Protein AF-A0A7Z9ZE53-F1 (afdb_monomer_lite)

Structure (mmCIF, N/CA/C/O backbone):
data_AF-A0A7Z9ZE53-F1
#
_entry.id   AF-A0A7Z9ZE53-F1
#
loop_
_atom_site.group_PDB
_atom_site.id
_atom_site.type_symbol
_atom_site.label_atom_id
_atom_site.label_alt_id
_atom_site.label_comp_id
_atom_site.label_asym_id
_atom_site.label_entity_id
_atom_site.label_seq_id
_atom_site.pdbx_PDB_ins_code
_atom_site.Cartn_x
_atom_site.Cartn_y
_atom_site.Cartn_z
_atom_site.occupancy
_atom_site.B_iso_or_equiv
_atom_site.auth_seq_id
_atom_site.auth_comp_id
_atom_site.auth_asym_id
_atom_site.auth_atom_id
_atom_site.pdbx_PDB_model_num
ATOM 1 N N . MET A 1 1 ? -1.274 2.006 -8.447 1.00 58.25 1 MET A N 1
ATOM 2 C CA . MET A 1 1 ? -1.458 2.477 -7.044 1.00 58.25 1 MET A CA 1
ATOM 3 C C . MET A 1 1 ? -2.021 1.344 -6.212 1.00 58.25 1 MET A C 1
ATOM 5 O O . MET A 1 1 ? -3.046 0.795 -6.586 1.00 58.25 1 MET A O 1
ATOM 9 N N . GLN A 1 2 ? -1.367 1.007 -5.103 1.00 78.00 2 GLN A N 1
ATOM 10 C CA . GLN A 1 2 ? -1.637 -0.239 -4.379 1.00 78.00 2 GLN A CA 1
ATOM 11 C C . GLN A 1 2 ? -2.331 -0.027 -3.014 1.00 78.00 2 GLN A C 1
ATOM 13 O O . GLN A 1 2 ? -3.044 -0.907 -2.528 1.00 78.00 2 GLN A O 1
ATOM 18 N N . LEU A 1 3 ? -2.183 1.155 -2.404 1.00 89.75 3 LEU A N 1
ATOM 19 C CA . LEU A 1 3 ? -2.674 1.454 -1.056 1.00 89.75 3 LEU A CA 1
ATOM 20 C C . LEU A 1 3 ? -3.040 2.939 -0.926 1.00 89.75 3 LEU A C 1
ATOM 22 O O . LEU A 1 3 ? -2.291 3.799 -1.382 1.00 89.75 3 LEU A O 1
ATOM 26 N N . VAL A 1 4 ? -4.176 3.238 -0.294 1.00 94.94 4 VAL A N 1
ATOM 27 C CA . VAL A 1 4 ? -4.661 4.608 -0.062 1.00 94.94 4 VAL A CA 1
ATOM 28 C C . VAL A 1 4 ? -4.989 4.793 1.416 1.00 94.94 4 VAL A C 1
ATOM 30 O O . VAL A 1 4 ? -5.718 3.985 1.987 1.00 94.94 4 VAL A O 1
ATOM 33 N N . PHE A 1 5 ? -4.502 5.880 2.015 1.00 96.06 5 PHE A N 1
ATOM 34 C CA . PHE A 1 5 ? -4.816 6.268 3.392 1.00 96.06 5 PHE A CA 1
ATOM 35 C C . PHE A 1 5 ? -5.665 7.535 3.424 1.00 96.06 5 PHE A C 1
ATOM 37 O O . PHE A 1 5 ? -5.361 8.504 2.732 1.00 96.06 5 PHE A O 1
ATOM 44 N N . ASN A 1 6 ? -6.691 7.541 4.269 1.00 95.88 6 ASN A N 1
ATOM 45 C CA . ASN A 1 6 ? -7.521 8.706 4.558 1.00 95.88 6 ASN A CA 1
ATOM 46 C C . ASN A 1 6 ? -7.818 8.790 6.063 1.00 95.88 6 ASN A C 1
ATOM 48 O O . ASN A 1 6 ? -7.511 7.877 6.827 1.00 95.88 6 ASN A O 1
ATOM 52 N N . GLY A 1 7 ? -8.428 9.896 6.482 1.00 93.62 7 GLY A N 1
ATOM 53 C CA . GLY A 1 7 ? -9.006 10.063 7.817 1.00 93.62 7 GLY A CA 1
ATOM 54 C C . GLY A 1 7 ? -10.469 10.483 7.707 1.00 93.62 7 GLY A C 1
ATOM 55 O O . GLY A 1 7 ? -11.198 9.932 6.891 1.00 93.62 7 GLY A O 1
ATOM 56 N N . HIS A 1 8 ? -10.849 11.520 8.457 1.00 96.75 8 HIS A N 1
ATOM 57 C CA . HIS A 1 8 ? -12.209 12.062 8.586 1.00 96.75 8 HIS A CA 1
ATOM 58 C C . HIS A 1 8 ? -13.140 11.227 9.463 1.00 96.75 8 HIS A C 1
ATOM 60 O O . HIS A 1 8 ? -13.529 11.717 10.520 1.00 96.75 8 HIS A O 1
ATOM 66 N N . ASP A 1 9 ? -13.451 9.994 9.075 1.00 96.75 9 ASP A N 1
ATOM 67 C CA . ASP A 1 9 ? -14.275 9.126 9.916 1.00 96.75 9 ASP A CA 1
ATOM 68 C C . ASP A 1 9 ? -13.447 8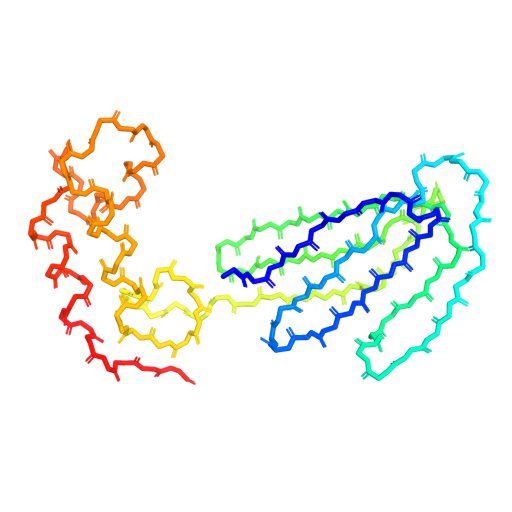.664 11.117 1.00 96.75 9 ASP A C 1
ATOM 70 O O . ASP A 1 9 ? -12.313 8.207 10.979 1.00 96.75 9 ASP A O 1
ATOM 74 N N . HIS A 1 10 ? -13.957 8.907 12.328 1.00 98.25 10 HIS A N 1
ATOM 75 C CA . HIS A 1 10 ? -13.203 8.728 13.570 1.00 98.25 10 HIS A CA 1
ATOM 76 C C . HIS A 1 10 ? -13.205 7.265 14.030 1.00 98.25 10 HIS A C 1
ATOM 78 O O . HIS A 1 10 ? -13.678 6.931 15.117 1.00 98.25 10 HIS A O 1
ATOM 84 N N . ASP A 1 11 ? -12.677 6.393 13.188 1.00 98.31 11 ASP A N 1
ATOM 85 C CA . ASP A 1 11 ? -12.550 4.958 13.395 1.00 98.31 11 ASP A CA 1
ATOM 86 C C . ASP A 1 11 ? -11.405 4.399 12.533 1.00 98.31 11 ASP A C 1
ATOM 88 O O . ASP A 1 11 ? -10.600 5.150 11.965 1.00 98.31 11 ASP A O 1
ATOM 92 N N . TYR A 1 12 ? -11.265 3.072 12.539 1.00 98.50 12 TYR A N 1
ATOM 93 C CA . TYR A 1 12 ? -10.429 2.340 11.602 1.00 98.50 12 TYR A CA 1
ATOM 94 C C . TYR A 1 12 ? -11.292 1.539 10.632 1.00 98.50 12 TYR A C 1
ATOM 96 O O . TYR A 1 12 ? -12.125 0.740 11.072 1.00 98.50 12 TYR A O 1
ATOM 104 N N . GLU A 1 13 ? -10.989 1.626 9.340 1.00 98.31 13 GLU A N 1
ATOM 105 C CA . GLU A 1 13 ? -11.558 0.743 8.322 1.00 98.31 13 GLU A CA 1
ATOM 106 C C . GLU A 1 13 ? -10.500 0.319 7.308 1.00 98.31 13 GLU A C 1
ATOM 108 O O . GLU A 1 13 ? -9.693 1.128 6.856 1.00 98.31 13 GLU A O 1
ATOM 113 N N . ARG A 1 14 ? -10.550 -0.945 6.887 1.00 98.19 14 ARG A N 1
ATOM 114 C CA . ARG A 1 14 ? -9.834 -1.455 5.723 1.00 98.19 14 ARG A CA 1
ATOM 115 C C . ARG A 1 14 ? -10.811 -2.070 4.741 1.00 98.19 14 ARG A C 1
ATOM 117 O O . ARG A 1 14 ? -11.518 -3.024 5.070 1.00 98.19 14 ARG A O 1
ATOM 124 N N . SER A 1 15 ? -10.789 -1.568 3.513 1.00 97.69 15 SER A N 1
ATOM 125 C CA . SER A 1 15 ? -11.557 -2.098 2.388 1.00 97.69 15 SER A CA 1
ATOM 126 C C . SER A 1 15 ? -10.646 -2.530 1.244 1.00 97.69 15 SER A C 1
ATOM 128 O O . SER A 1 15 ? -9.580 -1.951 1.048 1.00 97.69 15 SER A O 1
ATOM 130 N N . LEU A 1 16 ? -11.073 -3.528 0.468 1.00 95.88 16 LEU A N 1
ATOM 131 C CA . LEU A 1 16 ? -10.374 -3.988 -0.732 1.00 95.88 16 LEU A CA 1
ATOM 132 C C . LEU A 1 16 ? -11.280 -3.818 -1.952 1.00 95.88 16 LEU A C 1
ATOM 134 O O . LEU A 1 16 ? -12.323 -4.467 -2.067 1.00 95.88 16 LEU A O 1
ATOM 138 N N . VAL A 1 17 ? -10.870 -2.947 -2.874 1.00 94.50 17 VAL A N 1
ATOM 139 C CA . VAL A 1 17 ? -11.623 -2.649 -4.098 1.00 94.50 17 VAL A CA 1
ATOM 140 C C . VAL A 1 17 ? -10.673 -2.721 -5.283 1.00 94.50 17 VAL A C 1
ATOM 142 O O . VAL A 1 17 ? -9.695 -1.986 -5.335 1.00 94.50 17 VAL A O 1
ATOM 145 N N . ASN A 1 18 ? -10.959 -3.618 -6.231 1.00 90.00 18 ASN A N 1
ATOM 146 C CA . ASN A 1 18 ? -10.156 -3.821 -7.444 1.00 90.00 18 ASN A CA 1
ATOM 147 C C . ASN A 1 18 ? -8.648 -3.986 -7.160 1.00 90.00 18 ASN A C 1
ATOM 149 O O . ASN A 1 18 ? -7.819 -3.392 -7.838 1.00 90.00 18 ASN A O 1
ATOM 153 N N . GLY A 1 19 ? -8.298 -4.753 -6.121 1.00 85.62 19 GLY A N 1
ATOM 154 C CA . GLY A 1 19 ? -6.903 -4.996 -5.729 1.00 85.62 19 GLY A CA 1
ATOM 155 C C . GLY A 1 19 ? -6.245 -3.874 -4.916 1.00 85.62 19 GLY A C 1
ATOM 156 O O . GLY A 1 19 ? -5.158 -4.077 -4.387 1.00 85.62 19 GLY A O 1
ATOM 157 N N . VAL A 1 20 ? -6.909 -2.727 -4.741 1.00 90.50 20 VAL A N 1
ATOM 158 C CA . VAL A 1 20 ? -6.396 -1.598 -3.955 1.00 90.50 20 VAL A CA 1
ATOM 159 C C . VAL A 1 20 ? -6.929 -1.665 -2.528 1.00 90.50 20 VAL A C 1
ATOM 161 O O . VAL A 1 20 ? -8.142 -1.750 -2.306 1.00 90.50 20 VAL A O 1
ATOM 164 N N . ASN A 1 21 ? -6.022 -1.612 -1.552 1.00 94.44 21 ASN A N 1
ATOM 165 C CA . ASN A 1 21 ? -6.396 -1.465 -0.148 1.00 94.44 21 ASN A CA 1
ATOM 166 C C . ASN A 1 21 ? -6.701 0.012 0.148 1.00 94.44 21 ASN A C 1
ATOM 168 O O . ASN A 1 21 ? -5.887 0.894 -0.124 1.00 94.44 21 ASN A O 1
ATOM 172 N N . TYR A 1 22 ? -7.858 0.277 0.744 1.00 96.75 22 TYR A N 1
ATOM 173 C CA . TYR A 1 22 ? -8.254 1.590 1.247 1.00 96.75 22 TYR A CA 1
ATOM 174 C C . TYR A 1 22 ? -8.310 1.530 2.765 1.00 96.75 22 TYR A C 1
ATOM 176 O O . TYR A 1 22 ? -9.027 0.696 3.316 1.00 96.75 22 TYR A O 1
ATOM 184 N N . ILE A 1 23 ? -7.554 2.404 3.422 1.00 98.06 23 ILE A N 1
ATOM 185 C CA . ILE A 1 23 ? -7.462 2.500 4.875 1.00 98.06 23 ILE A CA 1
ATOM 186 C C . ILE A 1 23 ? -8.057 3.837 5.318 1.00 98.06 23 ILE A C 1
ATOM 188 O O . ILE A 1 23 ? -7.572 4.899 4.919 1.00 98.06 23 ILE A O 1
ATOM 192 N N . VAL A 1 24 ? -9.065 3.788 6.182 1.00 98.19 24 VAL A N 1
ATOM 193 C CA . VAL A 1 24 ? -9.467 4.912 7.030 1.00 98.19 24 VAL A CA 1
ATOM 194 C C . VAL A 1 24 ? -8.706 4.770 8.345 1.00 98.19 24 VAL A C 1
ATOM 196 O O . VAL A 1 24 ? -8.837 3.765 9.036 1.00 98.19 24 VAL A O 1
ATOM 199 N N . ALA A 1 25 ? -7.870 5.755 8.666 1.00 97.88 25 ALA A N 1
ATOM 200 C CA . ALA A 1 25 ? -7.053 5.812 9.876 1.00 97.88 25 ALA A CA 1
ATOM 201 C C . ALA A 1 25 ? -7.400 7.063 10.705 1.00 97.88 25 ALA A C 1
ATOM 203 O O . ALA A 1 25 ? -6.537 7.895 10.993 1.00 97.88 25 ALA A O 1
ATOM 204 N N . GLY A 1 26 ? -8.682 7.256 11.035 1.00 98.06 26 GLY A N 1
ATOM 205 C CA . GLY A 1 26 ? -9.172 8.487 11.669 1.00 98.06 26 GLY A CA 1
ATOM 206 C C . GLY A 1 26 ? -9.288 8.441 13.195 1.00 98.06 26 GLY A C 1
ATOM 207 O O . GLY A 1 26 ? -9.635 9.445 13.819 1.00 98.06 26 GLY A O 1
ATOM 208 N N . GLY A 1 27 ? -8.927 7.326 13.831 1.00 97.75 27 GLY A N 1
ATOM 209 C CA . GLY A 1 27 ? -8.947 7.134 15.289 1.00 97.75 27 GLY A CA 1
ATOM 210 C C . GLY A 1 27 ? -7.851 7.874 16.077 1.00 97.75 27 GLY A C 1
ATOM 211 O O . GLY A 1 27 ? -7.444 7.414 17.140 1.00 97.75 27 GLY A O 1
ATOM 212 N N . GLY A 1 28 ? -7.349 9.010 15.590 1.00 97.19 28 GLY A N 1
ATOM 213 C CA . GLY A 1 28 ? -6.184 9.699 16.162 1.00 97.19 28 GLY A CA 1
ATOM 214 C C . GLY A 1 28 ? -6.417 10.436 17.492 1.00 97.19 28 GLY A C 1
ATOM 215 O O . GLY A 1 28 ? -5.452 10.912 18.088 1.00 97.19 28 GLY A O 1
ATOM 216 N N . GLY A 1 29 ? -7.663 10.559 17.975 1.00 96.56 29 GLY A N 1
ATOM 217 C CA . GLY A 1 29 ? -7.941 11.176 19.286 1.00 96.56 29 GLY A CA 1
ATOM 218 C C . GLY A 1 29 ? -9.317 11.824 19.480 1.00 96.56 29 GLY A C 1
ATOM 219 O O . GLY A 1 29 ? -9.685 12.123 20.615 1.00 96.56 29 GLY A O 1
ATOM 220 N N . ALA A 1 30 ? -10.082 12.059 18.412 1.00 97.50 30 ALA A N 1
ATOM 221 C CA . ALA A 1 30 ? -11.443 12.591 18.513 1.00 97.50 30 ALA A CA 1
ATOM 222 C C . ALA A 1 30 ? -12.451 11.510 18.977 1.00 97.50 30 ALA A C 1
ATOM 224 O O . ALA A 1 30 ? -12.130 10.321 18.922 1.00 97.50 30 ALA A O 1
ATOM 225 N N . PRO A 1 31 ? -13.664 11.885 19.444 1.00 98.25 31 PRO A N 1
ATOM 226 C CA . PRO A 1 31 ? -14.694 10.913 19.805 1.00 98.25 31 PRO A CA 1
ATOM 227 C C . PRO A 1 31 ? -15.000 9.963 18.648 1.00 98.25 31 PRO A C 1
ATOM 229 O O . PRO A 1 31 ? -15.247 10.416 17.529 1.00 98.25 31 PRO A O 1
ATOM 232 N N . LEU A 1 32 ? -14.983 8.668 18.958 1.00 98.50 32 LEU A N 1
ATOM 233 C CA . LEU A 1 32 ? -15.081 7.607 17.968 1.00 98.50 32 LEU A CA 1
ATOM 234 C C . LEU A 1 32 ? -16.479 7.507 17.359 1.00 98.50 32 LEU A C 1
ATOM 236 O O . LEU A 1 32 ? -17.488 7.692 18.048 1.00 98.50 32 LEU A O 1
ATOM 240 N N . TYR A 1 33 ? -16.523 7.159 16.077 1.00 98.38 33 TYR A N 1
ATOM 241 C CA . TYR A 1 33 ? -17.757 6.827 15.371 1.00 98.38 33 TYR A CA 1
ATOM 242 C C . TYR A 1 33 ? -18.009 5.315 15.399 1.00 98.38 33 TYR A C 1
ATOM 244 O O . TYR A 1 33 ? -17.063 4.532 15.505 1.00 98.38 33 TYR A O 1
ATOM 252 N N . PRO A 1 34 ? -19.279 4.869 15.396 1.00 97.88 34 PRO A N 1
ATOM 253 C CA . PRO A 1 34 ? -19.591 3.454 15.259 1.00 97.88 34 PRO A CA 1
ATOM 254 C C . PRO A 1 34 ? -19.257 2.982 13.841 1.00 97.88 34 PRO A C 1
ATOM 256 O O . PRO A 1 34 ? -19.596 3.657 12.875 1.00 97.88 34 PRO A O 1
ATOM 259 N N . VAL A 1 35 ? -18.681 1.788 13.730 1.00 97.69 35 VAL A N 1
ATOM 260 C CA . VAL A 1 35 ? -18.308 1.195 12.438 1.00 97.69 35 VAL A CA 1
ATOM 261 C C . VAL A 1 35 ? -19.410 0.312 11.855 1.00 97.69 35 VAL A C 1
ATOM 263 O O . VAL A 1 35 ? -20.207 -0.288 12.585 1.00 97.69 35 VAL A O 1
ATOM 266 N N . GLY A 1 36 ? -19.428 0.213 10.525 1.00 94.31 36 GLY A N 1
ATOM 267 C CA . GLY A 1 36 ? -20.290 -0.685 9.758 1.00 94.31 36 GLY A CA 1
ATOM 268 C C . GLY A 1 36 ? -19.506 -1.760 9.003 1.00 94.31 36 GLY A C 1
ATOM 269 O O . GLY A 1 36 ? -18.305 -1.918 9.172 1.00 94.31 36 GLY A O 1
ATOM 270 N N . SER A 1 37 ? -20.195 -2.516 8.148 1.00 95.81 37 SER A N 1
ATOM 271 C CA . SER A 1 37 ? -19.547 -3.414 7.185 1.00 95.81 37 SER A CA 1
ATOM 272 C C . SER A 1 37 ? -20.327 -3.447 5.874 1.00 95.81 37 SER A C 1
ATOM 274 O O . SER A 1 37 ? -21.547 -3.262 5.858 1.00 95.81 37 SER A O 1
ATOM 276 N N . GLY A 1 38 ? -19.620 -3.683 4.773 1.00 95.69 38 GLY A N 1
ATOM 277 C CA . GLY A 1 38 ? -20.182 -3.817 3.435 1.00 95.69 38 GLY A CA 1
ATOM 278 C C . GLY A 1 38 ? -19.409 -4.823 2.577 1.00 95.69 38 GLY A C 1
ATOM 279 O O . GLY A 1 38 ? -18.474 -5.459 3.061 1.00 95.69 38 GLY A O 1
ATOM 280 N N . PRO A 1 39 ? -19.764 -4.968 1.287 1.00 97.31 39 PRO A N 1
ATOM 281 C CA . PRO A 1 39 ? -19.190 -5.989 0.401 1.00 97.31 39 PRO A CA 1
ATOM 282 C C . PRO A 1 39 ? -17.667 -5.922 0.219 1.00 97.31 39 PRO A C 1
ATOM 284 O O . PRO A 1 39 ? -17.054 -6.920 -0.145 1.00 97.31 39 PRO A O 1
ATOM 287 N N . HIS A 1 40 ? -17.073 -4.750 0.447 1.00 97.25 40 HIS A N 1
ATOM 288 C CA . HIS A 1 40 ? -15.640 -4.504 0.281 1.00 97.25 40 HIS A CA 1
ATOM 289 C C . HIS A 1 40 ? -14.885 -4.392 1.607 1.00 97.25 40 HIS A C 1
ATOM 291 O O . HIS A 1 40 ? -13.657 -4.326 1.587 1.00 97.25 40 HIS A O 1
ATOM 297 N N . THR A 1 41 ? -15.592 -4.365 2.741 1.00 97.88 41 THR A N 1
ATOM 298 C CA . THR A 1 41 ? -14.976 -4.237 4.063 1.00 97.88 41 THR A CA 1
ATOM 299 C C . THR A 1 41 ? -14.217 -5.516 4.387 1.00 97.88 41 THR A C 1
ATOM 301 O O . THR A 1 41 ? -14.798 -6.599 4.435 1.00 97.88 41 THR A O 1
ATOM 304 N N . VAL A 1 42 ? -12.918 -5.384 4.638 1.00 97.94 42 VAL A N 1
ATOM 305 C CA . VAL A 1 42 ? -12.073 -6.475 5.130 1.00 97.94 42 VAL A CA 1
ATOM 306 C C . VAL A 1 42 ? -11.988 -6.438 6.653 1.00 97.94 42 VAL A C 1
ATOM 308 O O . VAL A 1 42 ? -12.053 -7.482 7.299 1.00 97.94 42 VAL A O 1
ATOM 311 N N . TYR A 1 43 ? -11.868 -5.240 7.226 1.00 98.31 43 TYR A N 1
ATOM 312 C CA . TYR A 1 43 ? -11.806 -5.027 8.667 1.00 98.31 43 TYR A CA 1
ATOM 313 C C . TYR A 1 43 ? -12.359 -3.647 9.025 1.00 98.31 43 TYR A C 1
ATOM 315 O O . TYR A 1 43 ? -12.191 -2.700 8.264 1.00 98.31 43 TYR A O 1
ATOM 323 N N . SER A 1 44 ? -12.994 -3.516 10.185 1.00 98.19 44 SER A N 1
ATOM 324 C CA . SER A 1 44 ? -13.454 -2.227 10.705 1.00 98.19 44 SER A CA 1
ATOM 325 C C . SER A 1 44 ? -13.543 -2.276 12.228 1.00 98.19 44 SER A C 1
ATOM 327 O O . SER A 1 44 ? -14.110 -3.225 12.778 1.00 98.19 44 SER A O 1
ATOM 329 N N . GLU A 1 45 ? -13.024 -1.265 12.918 1.00 98.19 45 GLU A N 1
ATOM 330 C CA . GLU A 1 45 ? -13.063 -1.179 14.379 1.00 98.19 45 GLU A CA 1
ATOM 331 C C . GLU A 1 45 ? -13.185 0.275 14.848 1.00 98.19 45 GLU A C 1
ATOM 333 O O . GLU A 1 45 ? -12.389 1.140 14.487 1.00 98.19 45 GLU A O 1
ATOM 338 N N . SER A 1 46 ? -14.163 0.534 15.718 1.00 98.25 46 SER A N 1
ATOM 339 C CA . SER A 1 46 ? -14.293 1.809 16.424 1.00 98.25 46 SER A CA 1
ATOM 340 C C . SER A 1 46 ? -13.285 1.844 17.572 1.00 98.25 46 SER A C 1
ATOM 342 O O . SER A 1 46 ? -13.563 1.385 18.682 1.00 98.25 46 SER A O 1
ATOM 344 N N . THR A 1 47 ? -12.073 2.322 17.290 1.00 98.00 47 THR A N 1
ATOM 345 C CA . THR A 1 47 ? -10.977 2.345 18.264 1.00 98.00 47 THR A CA 1
ATOM 346 C C . THR A 1 47 ? -10.026 3.508 18.024 1.00 98.00 47 THR A C 1
ATOM 348 O O . THR A 1 47 ? -9.770 3.907 16.883 1.00 98.00 47 THR A O 1
ATOM 351 N N . LEU A 1 48 ? -9.470 4.044 19.111 1.00 98.56 48 LEU A N 1
ATOM 352 C CA . LEU A 1 48 ? -8.343 4.961 19.000 1.00 98.56 48 LEU A CA 1
ATOM 353 C C . LEU A 1 48 ? -7.128 4.166 18.531 1.00 98.56 48 LEU A C 1
ATOM 355 O O . LEU A 1 48 ? -6.900 3.057 19.014 1.00 98.56 48 LEU A O 1
ATOM 359 N N . HIS A 1 49 ? -6.356 4.711 17.599 1.00 98.44 49 HIS A N 1
ATOM 360 C CA . HIS A 1 49 ? -5.196 4.016 17.056 1.00 98.44 49 HIS A CA 1
ATOM 361 C C . HIS A 1 49 ? -4.273 4.949 16.267 1.00 98.44 49 HIS A C 1
ATOM 363 O O . HIS A 1 49 ? -4.603 6.091 15.951 1.00 98.44 49 HIS A O 1
ATOM 369 N N . VAL A 1 50 ? -3.121 4.397 15.903 1.00 98.19 50 VAL A N 1
ATOM 370 C CA . VAL A 1 50 ? -2.292 4.845 14.782 1.00 98.19 50 VAL A CA 1
ATOM 371 C C . VAL A 1 50 ? -2.063 3.667 13.838 1.00 98.19 50 VAL A C 1
ATOM 373 O O . VAL A 1 50 ? -2.144 2.512 14.260 1.00 98.19 50 VAL A O 1
ATOM 376 N N . VAL A 1 51 ? -1.765 3.933 12.567 1.00 98.19 51 VAL A N 1
ATOM 377 C CA . VAL A 1 51 ? -1.343 2.892 11.620 1.00 98.19 51 VAL A CA 1
ATOM 378 C C . VAL A 1 51 ? 0.164 2.978 11.434 1.00 98.19 51 VAL A C 1
ATOM 380 O O . VAL A 1 51 ? 0.698 4.028 11.085 1.00 98.19 51 VAL A O 1
ATOM 383 N N . SER A 1 52 ? 0.853 1.867 11.678 1.00 97.62 52 SER A N 1
ATOM 384 C CA . SER A 1 52 ? 2.274 1.718 11.387 1.00 97.62 52 SER A CA 1
ATOM 385 C C . SER A 1 52 ? 2.435 0.978 10.066 1.00 97.62 52 SER A C 1
ATOM 387 O O . SER A 1 52 ? 1.820 -0.067 9.847 1.00 97.62 52 SER A O 1
ATOM 389 N N . VAL A 1 53 ? 3.258 1.537 9.184 1.00 96.75 53 VAL A N 1
ATOM 390 C CA . VAL A 1 53 ? 3.632 0.929 7.910 1.00 96.75 53 VAL A CA 1
ATOM 391 C C . VAL A 1 53 ? 5.143 0.778 7.895 1.00 96.75 53 VAL A C 1
ATOM 393 O O . VAL A 1 53 ? 5.865 1.747 8.129 1.00 96.75 53 VAL A O 1
ATOM 396 N N . SER A 1 54 ? 5.618 -0.432 7.626 1.00 95.69 54 SER A N 1
ATOM 397 C CA . SER A 1 54 ? 7.025 -0.710 7.372 1.00 95.69 54 SER A CA 1
ATOM 398 C C . SER A 1 54 ? 7.188 -1.284 5.974 1.00 95.69 54 SER A C 1
ATOM 400 O O . SER A 1 54 ? 6.437 -2.166 5.563 1.00 95.69 54 SER A O 1
ATOM 402 N N . VAL A 1 55 ? 8.179 -0.782 5.245 1.00 91.81 55 VAL A N 1
ATOM 403 C CA . VAL A 1 55 ? 8.560 -1.298 3.930 1.00 91.81 55 VAL A CA 1
ATOM 404 C C . VAL A 1 55 ? 9.948 -1.903 4.066 1.00 91.81 55 VAL A C 1
ATOM 406 O O . VAL A 1 55 ? 10.860 -1.254 4.578 1.00 91.81 55 VAL A O 1
ATOM 409 N N . ASN A 1 56 ? 10.081 -3.165 3.673 1.00 87.38 56 ASN A N 1
ATOM 410 C CA . ASN A 1 56 ? 11.351 -3.872 3.612 1.00 87.38 56 ASN A CA 1
ATOM 411 C C . ASN A 1 56 ? 11.461 -4.537 2.242 1.00 87.38 56 ASN A C 1
ATOM 413 O O . ASN A 1 56 ? 10.659 -5.420 1.934 1.00 87.38 56 ASN A O 1
ATOM 417 N N . GLU A 1 57 ? 12.432 -4.087 1.447 1.00 84.06 57 GLU A N 1
ATOM 418 C CA . GLU A 1 57 ? 12.584 -4.464 0.040 1.00 84.06 57 GLU A CA 1
ATOM 419 C C . GLU A 1 57 ? 11.236 -4.341 -0.686 1.00 84.06 57 GLU A C 1
ATOM 421 O O . GLU A 1 57 ? 10.670 -3.253 -0.774 1.00 84.06 57 GLU A O 1
ATOM 426 N N . HIS A 1 58 ? 10.684 -5.467 -1.131 1.00 83.00 58 HIS A N 1
ATOM 427 C CA . HIS A 1 58 ? 9.443 -5.535 -1.887 1.00 83.00 58 HIS A CA 1
ATOM 428 C C . HIS A 1 58 ? 8.219 -5.892 -1.032 1.00 83.00 58 HIS A C 1
ATOM 430 O O . HIS A 1 58 ? 7.169 -6.245 -1.562 1.00 83.00 58 HIS A O 1
ATOM 436 N N . ILE A 1 59 ? 8.332 -5.847 0.298 1.00 87.06 59 ILE A N 1
ATOM 437 C CA . ILE A 1 59 ? 7.247 -6.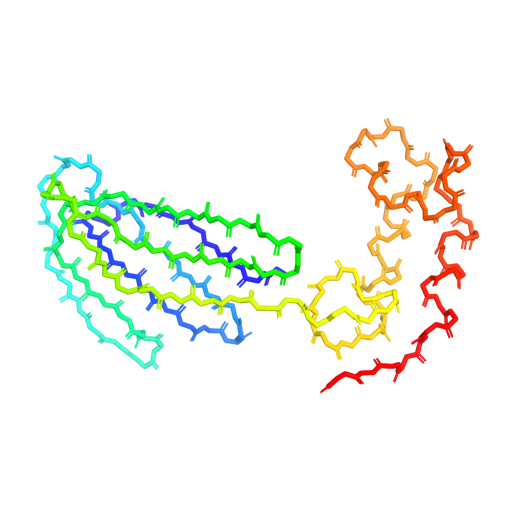200 1.215 1.00 87.06 59 ILE A CA 1
ATOM 438 C C . ILE A 1 59 ? 6.874 -4.991 2.065 1.00 87.06 59 ILE A C 1
ATOM 440 O O . ILE A 1 59 ? 7.636 -4.537 2.920 1.00 87.06 59 ILE A O 1
ATOM 444 N N . LEU A 1 60 ? 5.642 -4.525 1.892 1.00 92.62 60 LEU A N 1
ATOM 445 C CA . LEU A 1 60 ? 4.993 -3.591 2.799 1.00 92.62 60 LEU A CA 1
ATOM 446 C C . LEU A 1 60 ? 4.229 -4.385 3.860 1.00 92.62 60 LEU A C 1
ATOM 448 O O . LEU A 1 60 ? 3.421 -5.252 3.539 1.00 92.62 60 LEU A O 1
ATOM 452 N N . THR A 1 61 ? 4.451 -4.080 5.135 1.00 95.81 61 THR A N 1
ATOM 453 C CA . THR A 1 61 ? 3.628 -4.551 6.254 1.00 95.81 61 THR A CA 1
ATOM 454 C C . THR A 1 61 ? 2.897 -3.364 6.861 1.00 95.81 61 THR A C 1
ATOM 456 O O . THR A 1 61 ? 3.525 -2.382 7.245 1.00 95.81 61 THR A O 1
ATOM 459 N N . SER A 1 62 ? 1.577 -3.465 6.990 1.00 97.44 62 SER A N 1
ATOM 460 C CA . SER A 1 62 ? 0.756 -2.481 7.694 1.00 97.44 62 SER A CA 1
ATOM 461 C C . SER A 1 62 ? 0.113 -3.118 8.921 1.00 97.44 62 SER A C 1
ATOM 463 O O . SER A 1 62 ? -0.240 -4.301 8.909 1.00 97.44 62 SER A O 1
ATOM 465 N N . VAL A 1 63 ? 0.017 -2.348 10.004 1.00 98.31 63 VAL A N 1
ATOM 466 C CA . VAL A 1 63 ? -0.573 -2.781 11.270 1.00 98.31 63 VAL A CA 1
ATOM 467 C C . VAL A 1 63 ? -1.224 -1.605 11.997 1.00 98.31 63 VAL A C 1
ATOM 469 O O . VAL A 1 63 ? -0.630 -0.532 12.123 1.00 98.31 63 VAL A O 1
ATOM 472 N N . GLY A 1 64 ? -2.438 -1.807 12.503 1.00 98.31 64 GLY A N 1
ATOM 473 C CA . GLY A 1 64 ? -3.074 -0.888 13.443 1.00 98.31 64 GLY A CA 1
ATOM 474 C C . GLY A 1 64 ? -2.502 -1.075 14.848 1.00 98.31 64 GLY A C 1
ATOM 475 O O . GLY A 1 64 ? -2.280 -2.205 15.285 1.00 98.31 64 GLY A O 1
ATOM 476 N N . VAL A 1 65 ? -2.251 0.018 15.566 1.00 98.62 65 VAL A N 1
ATOM 477 C CA . VAL A 1 65 ? -1.696 0.018 16.928 1.00 98.62 65 VAL A CA 1
ATOM 478 C C . VAL A 1 65 ? -2.611 0.825 17.844 1.00 98.62 65 VAL A C 1
ATOM 480 O O . VAL A 1 65 ? -2.803 2.022 17.628 1.00 98.62 65 VAL A O 1
ATOM 483 N N . ARG A 1 66 ? -3.175 0.178 18.867 1.00 98.44 66 ARG A N 1
ATOM 484 C CA . ARG A 1 66 ? -4.026 0.815 19.887 1.00 98.44 66 ARG A CA 1
ATOM 485 C C . ARG A 1 66 ? -3.183 1.581 20.926 1.00 98.44 66 ARG A C 1
ATOM 487 O O . ARG A 1 66 ? -1.984 1.323 21.043 1.00 98.44 66 ARG A O 1
ATOM 494 N N . PRO A 1 67 ? -3.781 2.478 21.740 1.00 98.12 67 PRO A N 1
ATOM 495 C CA . PRO A 1 67 ? -3.070 3.226 22.781 1.00 98.12 67 PRO A CA 1
ATOM 496 C C . PRO A 1 67 ? -2.374 2.363 23.836 1.00 98.12 67 PRO A C 1
ATOM 498 O O . PRO A 1 67 ? -1.393 2.798 24.431 1.00 98.12 67 PRO A O 1
ATOM 501 N N . ASP A 1 68 ? -2.873 1.149 24.076 1.00 97.75 68 ASP A N 1
ATOM 502 C CA . ASP A 1 68 ? -2.253 0.180 24.985 1.00 97.75 68 ASP A CA 1
ATOM 503 C C . ASP A 1 68 ? -1.072 -0.583 24.351 1.00 97.75 68 ASP A C 1
ATOM 505 O O . ASP A 1 68 ? -0.451 -1.420 25.004 1.00 97.75 68 ASP A O 1
ATOM 509 N N . GLY A 1 69 ? -0.749 -0.292 23.086 1.00 97.62 69 GLY A N 1
ATOM 510 C CA . GLY A 1 69 ? 0.306 -0.936 22.310 1.00 97.62 69 GLY A CA 1
ATOM 511 C C . GLY A 1 69 ? -0.109 -2.254 21.655 1.00 97.62 69 GLY A C 1
ATOM 512 O O . GLY A 1 69 ? 0.693 -2.839 20.925 1.00 97.62 69 GLY A O 1
ATOM 513 N N . THR A 1 70 ? -1.337 -2.738 21.875 1.00 98.44 70 THR A N 1
ATOM 514 C CA . THR A 1 70 ? -1.826 -3.937 21.188 1.00 98.44 70 THR A CA 1
ATOM 515 C C . THR A 1 70 ? -2.045 -3.656 19.709 1.00 98.44 70 THR A C 1
ATOM 517 O O . THR A 1 70 ? -2.473 -2.572 19.307 1.00 98.44 70 THR A O 1
ATOM 520 N N . THR A 1 71 ? -1.753 -4.652 18.882 1.00 98.56 71 THR A N 1
ATOM 521 C CA . THR A 1 71 ? -1.870 -4.534 17.433 1.00 98.56 71 THR A CA 1
ATOM 522 C C . THR A 1 71 ? -3.151 -5.166 16.908 1.00 98.56 71 THR A C 1
ATOM 524 O O . THR A 1 71 ? -3.775 -6.007 17.565 1.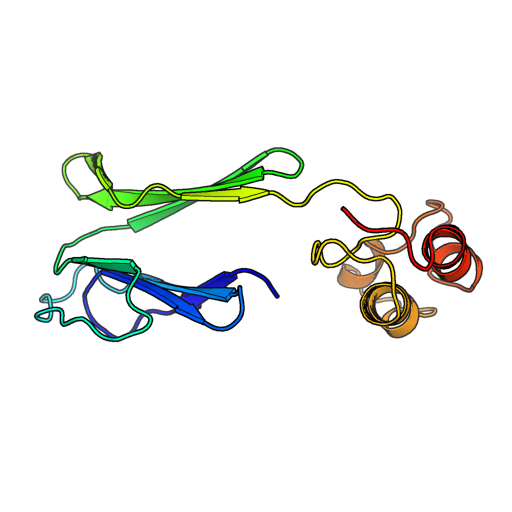00 98.56 71 THR A O 1
ATOM 527 N N . PHE A 1 72 ? -3.565 -4.746 15.717 1.00 98.50 72 PHE A N 1
ATOM 528 C CA . PHE A 1 72 ? -4.700 -5.309 14.998 1.00 98.50 72 PHE A CA 1
ATOM 529 C C . PHE A 1 72 ? -4.557 -5.130 13.487 1.00 98.50 72 PHE A C 1
ATOM 531 O O . PHE A 1 72 ? -3.683 -4.402 13.018 1.00 98.50 72 PHE A O 1
ATOM 538 N N . ASP A 1 73 ? -5.392 -5.867 12.752 1.00 98.00 73 ASP A N 1
ATOM 539 C CA . ASP A 1 73 ? -5.490 -5.862 11.289 1.00 98.00 73 ASP A CA 1
ATOM 540 C C . ASP A 1 73 ? -4.143 -5.813 10.548 1.00 98.00 73 ASP A C 1
ATOM 542 O O . ASP A 1 73 ? -3.892 -4.982 9.678 1.00 98.00 73 ASP A O 1
ATOM 546 N N . ARG A 1 74 ? -3.229 -6.714 10.926 1.00 97.88 74 ARG A N 1
ATOM 547 C CA . ARG A 1 74 ? -1.942 -6.836 10.244 1.00 97.88 74 ARG A CA 1
ATOM 548 C C . ARG A 1 74 ? -2.146 -7.439 8.856 1.00 97.88 74 ARG A C 1
ATOM 550 O O . ARG A 1 74 ? -2.619 -8.570 8.751 1.00 97.88 74 ARG A O 1
ATOM 557 N N . PHE A 1 75 ? -1.673 -6.753 7.820 1.00 95.69 75 PHE A N 1
ATOM 558 C CA . PHE A 1 75 ? -1.601 -7.298 6.465 1.00 95.69 75 PHE A CA 1
ATOM 559 C C . PHE A 1 75 ? -0.272 -6.962 5.790 1.00 95.69 75 PHE A C 1
ATOM 561 O O . PHE A 1 75 ? 0.449 -6.046 6.196 1.00 95.69 75 PHE A O 1
ATOM 568 N N . THR A 1 76 ? 0.058 -7.744 4.768 1.00 93.81 76 THR A N 1
ATOM 569 C CA . THR A 1 76 ? 1.250 -7.552 3.946 1.00 93.81 76 THR A CA 1
ATOM 570 C C . THR A 1 76 ? 0.860 -7.381 2.491 1.00 93.81 76 THR A C 1
ATOM 572 O O . THR A 1 76 ? -0.055 -8.051 2.012 1.00 93.81 76 THR A O 1
ATOM 575 N N . MET A 1 77 ? 1.582 -6.517 1.794 1.00 89.25 77 MET A N 1
ATOM 576 C CA . MET A 1 77 ? 1.553 -6.404 0.344 1.00 89.25 77 MET A CA 1
ATOM 577 C C . MET A 1 77 ? 2.948 -6.726 -0.167 1.00 89.25 77 MET A C 1
ATOM 579 O O . MET A 1 77 ? 3.931 -6.226 0.378 1.00 89.25 77 MET A O 1
ATOM 583 N N . THR A 1 78 ? 3.029 -7.583 -1.175 1.00 85.31 78 THR A N 1
ATOM 584 C CA . THR A 1 78 ? 4.292 -7.962 -1.799 1.00 85.31 78 THR A CA 1
ATOM 585 C C . THR A 1 78 ? 4.271 -7.456 -3.225 1.00 85.31 78 THR A C 1
ATOM 587 O O . THR A 1 78 ? 3.367 -7.800 -3.980 1.00 85.31 78 THR A O 1
ATOM 590 N N . CYS A 1 79 ? 5.258 -6.645 -3.572 1.00 79.00 79 CYS A N 1
ATOM 591 C CA . CYS A 1 79 ? 5.658 -6.469 -4.950 1.00 79.00 79 CYS A CA 1
ATOM 592 C C . CYS A 1 79 ? 6.472 -7.708 -5.328 1.00 79.00 79 CYS A C 1
ATOM 594 O O . CYS A 1 79 ? 7.494 -8.001 -4.709 1.00 79.00 79 CYS A O 1
ATOM 596 N N . THR A 1 80 ? 5.988 -8.521 -6.258 1.00 75.94 80 THR A N 1
ATOM 597 C CA . THR A 1 80 ? 6.820 -9.608 -6.775 1.00 75.94 80 THR A CA 1
ATOM 598 C C . THR A 1 80 ? 7.858 -8.963 -7.686 1.00 75.94 80 THR A C 1
ATOM 600 O O . THR A 1 80 ? 7.455 -8.290 -8.627 1.00 75.94 80 THR A O 1
ATOM 603 N N . PRO A 1 81 ? 9.167 -9.109 -7.428 1.00 67.12 81 PRO A N 1
ATOM 604 C CA . PRO A 1 81 ? 10.167 -8.444 -8.244 1.00 67.12 81 PRO A CA 1
ATOM 605 C C . PRO A 1 81 ? 10.227 -9.112 -9.619 1.00 67.12 81 PRO A C 1
ATOM 607 O O . PRO A 1 81 ? 10.849 -10.163 -9.786 1.00 67.12 81 PRO A O 1
ATOM 610 N N . LEU A 1 82 ? 9.567 -8.500 -10.595 1.00 84.06 82 LEU A N 1
ATOM 611 C CA . LEU A 1 82 ? 9.874 -8.672 -12.006 1.00 84.06 82 LEU A CA 1
ATOM 612 C C . LEU A 1 82 ? 10.744 -7.488 -12.416 1.00 84.06 82 LEU A C 1
ATOM 614 O O . LEU A 1 82 ? 10.467 -6.344 -12.056 1.00 84.06 82 LEU A O 1
ATOM 618 N N . LEU A 1 83 ? 11.829 -7.759 -13.138 1.00 86.88 83 LEU A N 1
ATOM 619 C CA . LEU A 1 83 ? 12.617 -6.676 -13.712 1.00 86.88 83 LEU A CA 1
ATOM 620 C C . LEU A 1 83 ? 11.725 -5.924 -14.708 1.00 86.88 83 LEU A C 1
ATOM 622 O O . LEU A 1 83 ? 11.109 -6.541 -15.569 1.00 86.88 83 LEU A O 1
ATOM 626 N N . GLY A 1 84 ? 11.624 -4.606 -14.555 1.00 88.44 84 GLY A N 1
ATOM 627 C CA . GLY A 1 84 ? 10.752 -3.770 -15.380 1.00 88.44 84 GLY A CA 1
ATOM 628 C C . GLY A 1 84 ? 9.292 -3.660 -14.920 1.00 88.44 84 GLY A C 1
ATOM 629 O O . GLY A 1 84 ? 8.578 -2.876 -15.527 1.00 88.44 84 GLY A O 1
ATOM 630 N N . ASP A 1 85 ? 8.845 -4.363 -13.870 1.00 91.12 85 ASP A N 1
ATOM 631 C CA . ASP A 1 85 ? 7.536 -4.109 -13.233 1.00 91.12 85 ASP A CA 1
ATOM 632 C C . ASP A 1 85 ? 7.715 -2.986 -12.202 1.00 91.12 85 ASP A C 1
ATOM 634 O O . ASP A 1 85 ? 8.228 -3.195 -11.098 1.00 91.12 85 ASP A O 1
ATOM 638 N N . LEU A 1 86 ? 7.388 -1.764 -12.615 1.00 89.00 86 LEU A N 1
ATOM 639 C CA . LEU A 1 86 ? 7.639 -0.540 -11.859 1.00 89.00 86 LEU A CA 1
ATOM 640 C C . LEU A 1 86 ? 6.441 -0.125 -10.998 1.00 89.00 86 LEU A C 1
ATOM 642 O O . LEU A 1 86 ? 6.626 0.653 -10.058 1.00 89.00 86 LEU A O 1
ATOM 646 N N . ASP A 1 87 ? 5.229 -0.619 -11.279 1.00 87.06 87 ASP A N 1
ATOM 647 C CA . ASP A 1 87 ? 4.048 -0.372 -10.436 1.00 87.06 87 ASP A CA 1
ATOM 648 C C . ASP A 1 87 ? 3.582 -1.566 -9.598 1.00 87.06 87 ASP A C 1
ATOM 650 O O . ASP A 1 87 ? 2.641 -1.432 -8.794 1.00 87.06 87 ASP A O 1
ATOM 654 N N . CYS A 1 88 ? 4.323 -2.670 -9.684 1.00 86.06 88 CYS A N 1
ATOM 655 C CA . CYS A 1 88 ? 4.151 -3.877 -8.901 1.00 86.06 88 CYS A CA 1
ATOM 656 C C . CYS A 1 88 ? 2.755 -4.492 -9.086 1.00 86.06 88 CYS A C 1
ATOM 658 O O . CYS A 1 88 ? 2.159 -4.985 -8.114 1.00 86.06 88 CYS A O 1
ATOM 660 N N . ASP A 1 89 ? 2.199 -4.424 -10.298 1.00 85.06 89 ASP A N 1
ATOM 661 C CA . ASP A 1 89 ? 0.910 -5.029 -10.647 1.00 85.06 89 ASP A CA 1
ATOM 662 C C . ASP A 1 89 ? 1.026 -6.470 -11.177 1.00 85.06 89 ASP A C 1
ATOM 664 O O . ASP A 1 89 ? 0.001 -7.092 -11.488 1.00 85.06 89 ASP A O 1
ATOM 668 N N . CYS A 1 90 ? 2.248 -7.026 -11.163 1.00 87.31 90 CYS A N 1
ATOM 669 C CA . CYS A 1 90 ? 2.584 -8.380 -11.596 1.00 87.31 90 CYS A CA 1
ATOM 670 C C . CYS A 1 90 ? 2.557 -8.563 -13.123 1.00 87.31 90 CYS A C 1
ATOM 672 O O . CYS A 1 90 ? 2.484 -9.695 -13.609 1.00 87.31 90 CYS A O 1
ATOM 674 N N . GLN A 1 91 ? 2.622 -7.471 -13.890 1.00 90.62 91 GLN A N 1
ATOM 675 C CA . GLN A 1 91 ? 2.745 -7.472 -15.344 1.00 90.62 91 GLN A CA 1
ATOM 676 C C . GLN A 1 91 ? 3.748 -6.411 -15.787 1.00 90.62 91 GLN A C 1
ATOM 678 O O . GLN A 1 91 ? 3.612 -5.251 -15.443 1.00 90.62 91 GLN A O 1
ATOM 683 N N . VAL A 1 92 ? 4.694 -6.781 -16.650 1.00 94.06 92 VAL A N 1
ATOM 684 C CA . VAL A 1 92 ? 5.528 -5.786 -17.335 1.00 94.06 92 VAL A CA 1
ATOM 685 C C . VAL A 1 92 ? 4.837 -5.365 -18.627 1.00 94.06 92 VAL A C 1
ATOM 687 O O . VAL A 1 92 ? 4.762 -6.131 -19.598 1.00 94.06 92 VAL A O 1
ATOM 690 N N . GLY A 1 93 ? 4.319 -4.144 -18.665 1.00 94.50 93 GLY A N 1
ATOM 691 C CA . GLY A 1 93 ? 3.503 -3.655 -19.764 1.00 94.50 93 GLY A CA 1
ATOM 692 C C . GLY A 1 93 ? 3.549 -2.147 -19.977 1.00 94.50 93 GLY A C 1
ATOM 693 O O . GLY A 1 93 ? 4.537 -1.454 -19.741 1.00 94.50 93 GLY A O 1
ATOM 694 N N . LEU A 1 94 ? 2.453 -1.625 -20.538 1.00 96.06 94 LEU A N 1
ATOM 695 C CA . LEU A 1 94 ? 2.370 -0.212 -20.905 1.00 96.06 94 LEU A CA 1
ATOM 696 C C . LEU A 1 94 ? 2.417 0.695 -19.674 1.00 96.06 94 LEU A C 1
ATOM 698 O O . LEU A 1 94 ? 2.938 1.800 -19.783 1.00 96.06 94 LEU A O 1
ATOM 702 N N . ALA A 1 95 ? 1.853 0.257 -18.547 1.00 93.44 95 ALA A N 1
ATOM 703 C CA . ALA A 1 95 ? 1.861 1.033 -17.313 1.00 93.44 95 ALA A CA 1
ATOM 704 C C . ALA A 1 95 ? 3.303 1.332 -16.876 1.00 93.44 95 ALA A C 1
ATOM 706 O O . ALA A 1 95 ? 3.636 2.499 -16.668 1.00 93.44 95 ALA A O 1
ATOM 707 N N . ASP A 1 96 ? 4.176 0.325 -16.910 1.00 93.81 96 ASP A N 1
ATOM 708 C CA . ASP A 1 96 ? 5.594 0.445 -16.559 1.00 93.81 96 ASP A CA 1
ATOM 709 C C . ASP A 1 96 ? 6.367 1.329 -17.529 1.00 93.81 96 ASP A C 1
ATOM 711 O O . ASP A 1 96 ? 7.098 2.230 -17.120 1.00 93.81 96 ASP A O 1
ATOM 715 N N . ILE A 1 97 ? 6.149 1.147 -18.836 1.00 96.19 97 ILE A N 1
ATOM 716 C CA . ILE A 1 97 ? 6.758 2.027 -19.842 1.00 96.19 97 ILE A CA 1
ATOM 717 C C . ILE A 1 97 ? 6.336 3.478 -19.611 1.00 96.19 97 ILE A C 1
ATOM 719 O O . ILE A 1 97 ? 7.155 4.391 -19.722 1.00 96.19 97 ILE A O 1
ATOM 723 N N . MET A 1 98 ? 5.057 3.713 -19.314 1.00 95.81 98 MET A N 1
ATOM 724 C CA . MET A 1 98 ? 4.536 5.062 -19.125 1.00 95.81 98 MET A CA 1
ATOM 725 C C . MET A 1 98 ? 5.092 5.738 -17.872 1.00 95.81 98 MET A C 1
ATOM 727 O O . MET A 1 98 ? 5.188 6.964 -17.870 1.00 95.81 98 MET A O 1
ATOM 731 N N . ILE A 1 99 ? 5.492 4.979 -16.850 1.00 93.25 99 ILE A N 1
ATOM 732 C CA . ILE A 1 99 ? 6.149 5.517 -15.653 1.00 93.25 99 ILE A CA 1
ATOM 733 C C . ILE A 1 99 ? 7.478 6.179 -16.024 1.00 93.25 99 ILE A C 1
ATOM 735 O O . ILE A 1 99 ? 7.678 7.354 -15.716 1.00 93.25 99 ILE A O 1
ATOM 739 N N . VAL A 1 100 ? 8.325 5.477 -16.781 1.00 94.94 100 VAL A N 1
ATOM 740 C CA . VAL A 1 100 ? 9.603 6.022 -17.265 1.00 94.94 100 VAL A CA 1
ATOM 741 C C . VAL A 1 100 ? 9.372 7.124 -18.301 1.00 94.94 100 VAL A C 1
ATOM 743 O O . VAL A 1 100 ? 9.928 8.217 -18.207 1.00 94.94 100 VAL A O 1
ATOM 746 N N . ALA A 1 101 ? 8.485 6.891 -19.274 1.00 95.38 101 ALA A N 1
ATOM 747 C CA . ALA A 1 101 ? 8.236 7.833 -20.365 1.00 95.38 101 ALA A CA 1
ATOM 748 C C . ALA A 1 101 ? 7.659 9.177 -19.891 1.00 95.38 101 ALA A C 1
ATOM 750 O O . ALA A 1 101 ? 7.932 10.213 -20.499 1.00 95.38 101 ALA A O 1
ATOM 751 N N . ASN A 1 102 ? 6.882 9.191 -18.803 1.00 95.00 102 ASN A N 1
ATOM 752 C CA . ASN A 1 102 ? 6.378 10.429 -18.205 1.00 95.00 102 ASN A CA 1
ATOM 753 C C . ASN A 1 102 ? 7.501 11.291 -17.595 1.00 95.00 102 ASN A C 1
ATOM 755 O O . ASN A 1 102 ? 7.324 12.493 -17.404 1.00 95.00 102 ASN A O 1
ATOM 759 N N . CYS A 1 103 ? 8.660 10.688 -17.341 1.00 94.56 103 CYS A N 1
ATOM 760 C CA . CYS A 1 103 ? 9.856 11.329 -16.818 1.00 94.56 103 CYS A CA 1
ATOM 761 C C . CYS A 1 103 ? 10.911 11.646 -17.886 1.00 94.56 103 CYS A C 1
ATOM 763 O O . CYS A 1 103 ? 11.992 12.118 -17.542 1.00 94.56 103 CYS A O 1
ATOM 765 N N . TRP A 1 104 ? 10.593 11.470 -19.173 1.00 93.75 104 TRP A N 1
ATOM 766 C CA . TRP A 1 104 ? 11.524 11.695 -20.279 1.00 93.75 104 TRP A CA 1
ATOM 767 C C . TRP A 1 104 ? 12.196 13.073 -20.226 1.00 93.75 104 TRP A C 1
ATOM 769 O O . TRP A 1 104 ? 11.545 14.109 -20.418 1.00 93.75 104 TRP A O 1
ATOM 779 N N . ARG A 1 105 ? 13.519 13.086 -20.022 1.00 89.62 105 ARG A N 1
ATOM 780 C CA . ARG A 1 105 ? 14.357 14.291 -19.873 1.00 89.62 105 ARG A CA 1
ATOM 781 C C . ARG A 1 105 ? 13.856 15.263 -18.805 1.00 89.62 105 ARG A C 1
ATOM 783 O O . ARG A 1 105 ? 14.060 16.476 -18.914 1.00 89.62 105 ARG A O 1
ATOM 790 N N . SER A 1 106 ? 13.153 14.748 -17.805 1.00 90.44 106 SER A N 1
ATOM 791 C CA . SER A 1 106 ? 12.685 15.544 -16.685 1.00 90.44 106 SER A CA 1
ATOM 792 C C . SER A 1 106 ? 13.868 16.007 -15.838 1.00 90.44 106 SER A C 1
ATOM 794 O O . SER A 1 106 ? 14.876 15.323 -15.714 1.00 90.44 106 SER A O 1
ATOM 796 N N . THR A 1 107 ? 13.736 17.180 -15.230 1.00 88.12 107 THR A N 1
ATOM 797 C CA . THR A 1 107 ? 14.647 17.647 -14.174 1.00 88.12 107 THR A CA 1
ATOM 798 C C . THR A 1 107 ? 14.013 17.518 -12.790 1.00 88.12 107 THR A C 1
ATOM 800 O O . THR A 1 107 ? 14.537 18.069 -11.823 1.00 88.12 107 THR A O 1
ATOM 803 N N . ASP A 1 108 ? 12.835 16.896 -12.707 1.00 90.00 108 ASP A N 1
ATOM 804 C CA . ASP A 1 108 ? 12.147 16.645 -11.448 1.00 90.00 108 ASP A CA 1
ATOM 805 C C . ASP A 1 108 ? 12.940 15.609 -10.633 1.00 90.00 108 ASP A C 1
ATOM 807 O O . ASP A 1 108 ? 13.181 14.510 -11.138 1.00 90.00 108 ASP A O 1
ATOM 811 N N . PRO A 1 109 ? 13.345 15.915 -9.388 1.00 87.38 109 PRO A N 1
ATOM 812 C CA . PRO A 1 109 ? 14.018 14.950 -8.526 1.00 87.38 1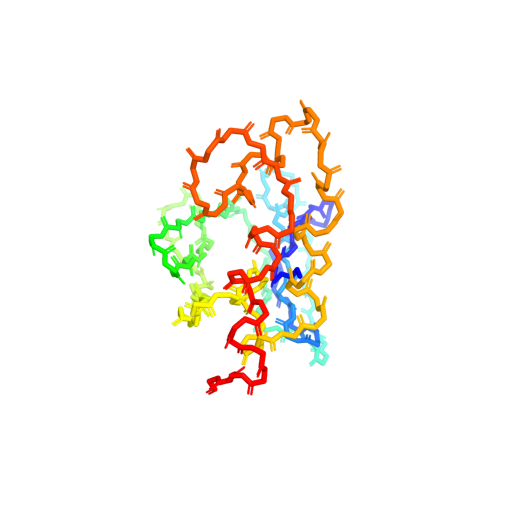09 PRO A CA 1
ATOM 813 C C . PRO A 1 109 ? 13.225 13.656 -8.303 1.00 87.38 109 PRO A C 1
ATOM 815 O O . PRO A 1 109 ? 13.840 12.617 -8.085 1.00 87.38 109 PRO A O 1
ATOM 818 N N . GLU A 1 110 ? 11.887 13.693 -8.362 1.00 87.25 110 GLU A N 1
ATOM 819 C CA . GLU A 1 110 ? 11.051 12.490 -8.234 1.00 87.25 110 GLU A CA 1
ATOM 820 C C . GLU A 1 110 ? 11.231 11.534 -9.419 1.00 87.25 110 GLU A C 1
ATOM 822 O O . GLU A 1 110 ? 11.091 10.322 -9.266 1.00 87.25 110 GLU A O 1
ATOM 827 N N . CYS A 1 111 ? 11.594 12.065 -10.589 1.00 90.06 111 CYS A N 1
ATOM 828 C CA . CYS A 1 111 ? 11.847 11.270 -11.782 1.00 90.06 111 CYS A CA 1
ATOM 829 C C . CYS A 1 111 ? 13.196 10.545 -11.769 1.00 90.06 111 CYS A C 1
ATOM 831 O O . CYS A 1 111 ? 13.338 9.566 -12.492 1.00 90.06 111 CYS A O 1
ATOM 833 N N . GLY A 1 112 ? 14.148 10.965 -10.928 1.00 89.06 112 GLY A N 1
ATOM 834 C CA . GLY A 1 112 ? 15.447 10.291 -10.794 1.00 89.06 112 GLY A CA 1
ATOM 835 C C . GLY A 1 112 ? 15.353 8.868 -10.233 1.00 89.06 112 GLY A C 1
ATOM 836 O O . GLY A 1 112 ? 16.344 8.157 -10.205 1.00 89.06 112 GLY A O 1
ATOM 837 N N . LEU A 1 113 ? 14.168 8.437 -9.786 1.00 88.06 113 LEU A N 1
ATOM 838 C CA . LEU A 1 113 ? 13.887 7.041 -9.439 1.00 88.06 113 LEU A CA 1
ATOM 839 C C . LEU A 1 113 ? 13.765 6.125 -10.669 1.00 88.06 113 LEU A C 1
ATOM 841 O O . LEU A 1 113 ? 13.744 4.908 -10.506 1.00 88.06 113 LEU A O 1
ATOM 845 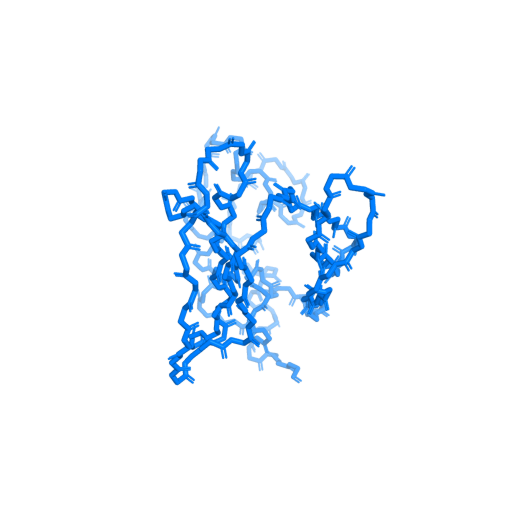N N . TYR A 1 114 ? 13.624 6.704 -11.865 1.00 92.19 114 TYR A N 1
ATOM 846 C CA . TYR A 1 114 ? 13.396 5.991 -13.123 1.00 92.19 114 TYR A CA 1
ATOM 847 C C . TYR A 1 114 ? 14.559 6.132 -14.118 1.00 92.19 114 TYR A C 1
ATOM 849 O O . TYR A 1 114 ? 14.386 5.774 -15.279 1.00 92.19 114 TYR A O 1
ATOM 857 N N . ASP A 1 115 ? 15.699 6.652 -13.659 1.00 93.94 115 ASP A N 1
ATOM 858 C CA . ASP A 1 115 ? 17.015 6.494 -14.289 1.00 93.94 115 ASP A CA 1
ATOM 859 C C . ASP A 1 115 ? 17.512 5.086 -13.914 1.00 93.94 115 ASP A C 1
ATOM 861 O O . ASP A 1 115 ? 17.881 4.822 -12.769 1.00 93.94 115 ASP A O 1
ATOM 865 N N . LEU A 1 116 ? 17.340 4.134 -14.830 1.00 93.38 116 LEU A N 1
ATOM 866 C CA . LEU A 1 116 ? 17.540 2.702 -14.600 1.00 93.38 116 LEU A CA 1
ATOM 867 C C . LEU A 1 116 ? 18.957 2.239 -14.952 1.00 93.38 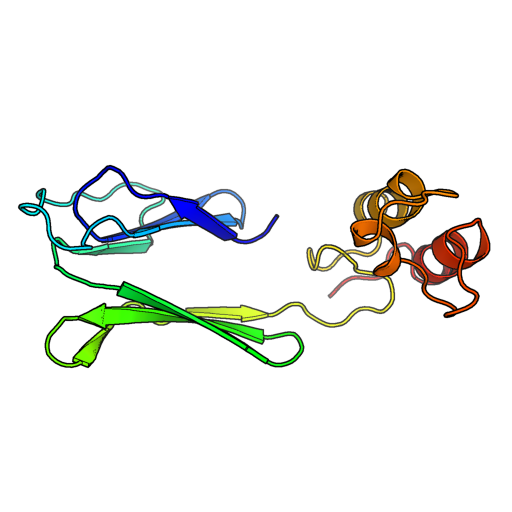116 LEU A C 1
ATOM 869 O O . LEU A 1 116 ? 19.334 1.129 -14.555 1.00 93.38 116 LEU A O 1
ATOM 873 N N . ASP A 1 117 ? 19.726 3.034 -15.699 1.00 94.38 117 ASP A N 1
ATOM 874 C CA . ASP A 1 117 ? 21.144 2.777 -15.967 1.00 94.38 117 ASP A CA 1
ATOM 875 C C . ASP A 1 117 ? 22.120 3.699 -15.208 1.00 94.38 117 ASP A C 1
ATOM 877 O O . ASP A 1 117 ? 23.339 3.523 -15.335 1.00 94.38 117 ASP A O 1
ATOM 881 N N . ASP A 1 118 ? 21.592 4.548 -14.318 1.00 94.06 118 ASP A N 1
ATOM 882 C CA . ASP A 1 118 ? 22.307 5.460 -13.417 1.00 94.06 118 ASP A CA 1
ATOM 883 C C . ASP A 1 118 ? 23.208 6.466 -14.171 1.00 94.06 118 ASP A C 1
ATOM 885 O O . ASP A 1 118 ? 24.289 6.842 -13.683 1.00 94.06 118 ASP A O 1
ATOM 889 N N . ASP A 1 119 ? 22.815 6.894 -15.377 1.00 94.25 119 ASP A N 1
ATOM 890 C CA . ASP A 1 119 ? 23.618 7.796 -16.215 1.00 94.25 119 ASP A CA 1
ATOM 891 C C . ASP A 1 119 ? 23.328 9.294 -15.987 1.00 94.25 119 ASP A C 1
ATOM 893 O O . ASP A 1 119 ? 24.118 10.169 -16.383 1.00 94.25 119 ASP A O 1
ATOM 897 N N . GLY A 1 120 ? 22.283 9.588 -15.212 1.00 91.75 120 GLY A N 1
ATOM 898 C CA . GLY A 1 120 ? 21.890 10.923 -14.794 1.00 91.75 120 GLY A CA 1
ATOM 899 C C . GLY A 1 120 ? 20.880 11.604 -15.713 1.00 91.75 120 GLY A C 1
ATOM 900 O O . GLY A 1 120 ? 20.599 12.793 -15.493 1.00 91.75 120 GLY A O 1
ATOM 901 N N . ASP A 1 121 ? 20.335 10.914 -16.715 1.00 92.12 121 ASP A N 1
ATOM 902 C CA . ASP A 1 121 ? 19.133 11.340 -17.416 1.00 92.12 121 ASP A CA 1
ATOM 903 C C . ASP A 1 121 ? 18.085 10.219 -17.551 1.00 92.12 121 ASP A C 1
ATOM 905 O O . ASP A 1 121 ? 18.282 9.102 -17.106 1.00 92.12 121 ASP A O 1
ATOM 909 N N . MET A 1 122 ? 16.881 10.582 -18.006 1.00 93.31 122 MET A N 1
ATOM 910 C CA . MET A 1 122 ? 15.816 9.613 -18.276 1.00 93.31 122 MET A CA 1
ATOM 911 C C . MET A 1 122 ? 15.499 9.669 -19.764 1.00 93.31 122 MET A C 1
ATOM 913 O O . MET A 1 122 ? 14.884 10.642 -20.237 1.00 93.31 122 MET A O 1
ATOM 917 N N . ASP A 1 123 ? 15.911 8.654 -20.510 1.00 94.19 123 ASP A N 1
ATOM 918 C CA . ASP A 1 123 ? 15.833 8.622 -21.960 1.00 94.19 123 ASP A CA 1
ATOM 919 C C . ASP A 1 123 ? 15.294 7.293 -22.524 1.00 94.19 123 ASP A C 1
ATOM 921 O O . ASP A 1 123 ? 14.414 6.636 -21.958 1.00 94.19 123 ASP A O 1
ATOM 925 N N . ILE A 1 124 ? 15.688 6.961 -23.755 1.00 95.88 124 ILE A N 1
ATOM 926 C CA . ILE A 1 124 ? 15.228 5.743 -24.412 1.00 95.88 124 ILE A CA 1
ATOM 927 C C . ILE A 1 124 ? 15.820 4.485 -23.790 1.00 95.88 124 ILE A C 1
ATOM 929 O O . ILE A 1 124 ? 15.187 3.434 -23.892 1.00 95.88 124 ILE A O 1
ATOM 933 N N . VAL A 1 125 ? 17.014 4.562 -23.206 1.00 96.50 125 VAL A N 1
ATOM 934 C CA . VAL A 1 125 ? 17.705 3.413 -22.632 1.00 96.50 125 VAL A CA 1
ATOM 935 C C . VAL A 1 125 ? 16.934 2.917 -21.415 1.00 96.50 125 VAL A C 1
ATOM 937 O O . VAL A 1 125 ? 16.635 1.725 -21.362 1.00 96.50 125 VAL A O 1
ATOM 940 N N . ASP A 1 126 ? 16.447 3.813 -20.557 1.00 96.12 126 ASP A N 1
ATOM 941 C CA . ASP A 1 126 ? 15.586 3.458 -19.420 1.00 96.12 126 ASP A CA 1
ATOM 942 C C . ASP A 1 126 ? 14.293 2.781 -19.868 1.00 96.12 126 ASP A C 1
ATOM 944 O O . ASP A 1 126 ? 13.894 1.731 -19.361 1.00 96.12 126 ASP A O 1
ATOM 948 N N . ILE A 1 127 ? 13.646 3.328 -20.902 1.00 95.88 127 ILE A N 1
ATOM 949 C CA . ILE A 1 127 ? 12.447 2.706 -21.473 1.00 95.88 127 ILE A CA 1
ATOM 950 C C . ILE A 1 127 ? 12.778 1.326 -22.050 1.00 95.88 127 ILE A C 1
ATOM 952 O O . ILE A 1 127 ? 11.981 0.395 -21.921 1.00 95.88 127 ILE A O 1
ATOM 956 N N . MET A 1 128 ? 13.928 1.168 -22.707 1.00 96.75 128 MET A N 1
ATOM 957 C CA . MET A 1 128 ? 14.358 -0.115 -23.266 1.00 96.75 128 MET A CA 1
ATOM 958 C C . MET A 1 128 ? 14.666 -1.147 -22.176 1.00 96.75 128 MET A C 1
ATOM 960 O O . MET A 1 128 ? 14.389 -2.329 -22.392 1.00 96.75 128 MET A O 1
ATOM 964 N N . LEU A 1 129 ? 15.172 -0.718 -21.017 1.00 96.12 129 LEU A N 1
ATOM 965 C CA . LEU A 1 129 ? 15.392 -1.574 -19.848 1.00 96.12 129 LEU A CA 1
ATOM 966 C C . LEU A 1 129 ? 14.084 -2.095 -19.242 1.00 96.12 129 LEU A C 1
ATOM 968 O O . LEU A 1 129 ? 14.064 -3.210 -18.730 1.00 96.12 129 LEU A O 1
ATOM 972 N N . VAL A 1 130 ? 12.977 -1.363 -19.379 1.00 96.00 130 VAL A N 1
ATOM 973 C CA . VAL A 1 130 ? 11.633 -1.890 -19.087 1.00 96.00 130 VAL A CA 1
ATOM 974 C C . VAL A 1 130 ? 11.137 -2.785 -20.227 1.00 96.00 130 VAL A C 1
ATOM 976 O O . VAL A 1 130 ? 10.696 -3.914 -20.017 1.00 96.00 130 VAL A O 1
ATOM 979 N N . ALA A 1 131 ? 11.234 -2.309 -21.470 1.00 96.81 131 ALA A N 1
ATOM 980 C CA . ALA A 1 131 ? 10.643 -2.967 -22.633 1.00 96.81 131 ALA A CA 1
ATOM 981 C C . ALA A 1 131 ? 11.258 -4.341 -22.956 1.00 96.81 131 ALA A C 1
ATOM 983 O O . ALA A 1 131 ? 10.586 -5.174 -23.566 1.00 96.81 131 ALA A O 1
ATOM 984 N N . VAL A 1 132 ? 12.507 -4.605 -22.556 1.00 96.81 132 VAL A N 1
ATOM 985 C CA . VAL A 1 132 ? 13.139 -5.928 -22.723 1.00 96.81 132 VAL A CA 1
ATOM 986 C C . VAL A 1 132 ? 12.399 -7.034 -21.958 1.00 96.81 132 VAL A C 1
ATOM 988 O O . VAL A 1 132 ? 12.449 -8.189 -22.377 1.00 96.81 132 VAL A O 1
ATOM 991 N N . HIS A 1 133 ? 11.657 -6.669 -20.911 1.00 95.88 133 HIS A N 1
ATOM 992 C CA . HIS A 1 133 ? 10.847 -7.568 -20.089 1.00 95.88 133 HIS A CA 1
ATOM 993 C C . HIS A 1 133 ? 9.358 -7.571 -20.477 1.00 95.88 133 HIS A C 1
ATOM 995 O O . HIS A 1 133 ? 8.538 -8.180 -19.797 1.00 95.88 133 HIS A O 1
ATOM 1001 N N . TRP A 1 134 ? 8.975 -6.917 -21.580 1.00 96.75 134 TRP A N 1
ATOM 1002 C CA . TRP A 1 134 ? 7.573 -6.782 -21.982 1.00 96.75 134 TRP A CA 1
ATOM 1003 C C . TRP A 1 134 ? 6.829 -8.124 -22.056 1.00 96.75 134 TRP A C 1
ATOM 1005 O O . TRP A 1 134 ? 7.196 -9.027 -22.814 1.00 96.75 134 TRP A O 1
ATOM 1015 N N . GLY A 1 135 ? 5.703 -8.204 -21.345 1.00 94.88 135 GLY A N 1
ATOM 1016 C CA . GLY A 1 135 ? 4.842 -9.382 -21.291 1.00 94.88 135 GLY A CA 1
ATOM 1017 C C . GLY A 1 135 ? 5.267 -10.434 -20.265 1.00 94.88 135 GLY A C 1
ATOM 1018 O O . GLY A 1 135 ? 4.615 -11.478 -20.190 1.00 94.88 135 GLY A O 1
ATOM 1019 N N . GLU A 1 136 ? 6.324 -10.191 -19.484 1.00 95.19 136 GLU A N 1
ATOM 1020 C CA . GLU A 1 136 ? 6.599 -10.969 -18.276 1.00 95.19 136 GLU A CA 1
ATOM 1021 C C . GLU A 1 136 ? 5.497 -10.748 -17.228 1.00 95.19 136 GLU A C 1
ATOM 1023 O O . GLU A 1 136 ? 4.909 -9.670 -17.133 1.00 95.19 136 GLU A O 1
ATOM 1028 N N . ALA A 1 137 ? 5.194 -11.800 -16.467 1.00 91.06 137 ALA A N 1
ATOM 1029 C CA . ALA A 1 137 ? 4.188 -11.789 -15.413 1.00 91.06 137 ALA A CA 1
ATOM 1030 C C . ALA A 1 137 ? 4.516 -12.834 -14.339 1.00 91.06 137 ALA A C 1
ATOM 1032 O O . ALA A 1 137 ? 5.169 -13.849 -14.618 1.00 91.06 137 ALA A O 1
ATOM 1033 N N . CYS A 1 138 ? 4.025 -12.583 -13.130 1.00 80.62 138 CYS A N 1
ATOM 1034 C CA . CYS A 1 138 ? 3.976 -13.529 -12.023 1.00 80.62 138 CYS A CA 1
ATOM 1035 C C . CYS A 1 138 ? 2.531 -14.045 -11.807 1.00 80.62 138 CYS A C 1
ATOM 1037 O O . CYS A 1 138 ? 2.377 -14.924 -10.935 1.00 80.62 138 CYS A O 1
#

Secondary structure (DSSP, 8-state):
--EEEE-SSSSEEEEEETTEEEEEE--SSSPPPPP---TTEEEEE----EEEEEEETTEEEEEEE-TTS-EEEEEEEE----TT-SS-SSB-SHHHHHHHHTTTT---GGGGGG-SS-SSS-SHHHHHHHHTTTT-B-

Radius of gyration: 18.83 Å; chains: 1; bounding box: 44×31×49 Å

pLDDT: mean 93.51, std 6.09, range [58.25, 98.62]

Sequence (138 aa):
MQLVFNGHDHDYERSLVNGVNYIVAGGGGAPLYPVGSGPHTVYSESTLHVVSVSVNEHILTSVGVRPDGTTFDRFTMTCTPLLGDLDCDCQVGLADIMIVANCWRSTDPECGLYDLDDDGDMDIVDIMLVAVHWGEAC

Foldseek 3Di:
DAEEEDEDQLWWWWFADPNHIYIHFHLQPDQWDDDDDDPGTPDIGRARWGKDWDDDPQKIWIWTAHPVRDIDDIDIDGQDDDFLPPVSPFALEDVSLVLLVVQAQNPDPVNQVQPPVNPPGRHVVSSVSSVVCHGGGD